Protein AF-A0A7K3GKV3-F1 (afdb_monomer)

Secondary structure (DSSP, 8-state):
--TT-HHHHHHHHHHHHHHHHHHHHHTT-HHHHHHHHHHHHHHHHHHHHHHHSS-B-S-SSTTPPPPSS-EEE-TTT--EEE-SS-TTHHHHHHHHTSSTTHHHHHHHH---S----------------

pLDDT: mean 75.51, std 20.95, range [32.41, 98.56]

Radius of gyration: 19.62 Å; Cα contacts (8 Å, |Δi|>4): 120; chains: 1; bounding box: 55×34×66 Å

Mean predicted aligned error: 12.06 Å

Nearest PDB structures (foldseek):
  6s37-assembly1_B  TM=9.924E-01  e=4.128E+00  Pseudomonas putida KT2440
  9eon-assembly1_A  TM=9.439E-01  e=8.871E+00  Synechocystis sp. PCC 6803
  2rsm-assembly1_A  TM=2.488E-01  e=4.378E+00  Mus musculus

Solvent-accessible surface area (backbone atoms only — not comparable to full-atom values): 7613 Å² total; per-residue (Å²): 131,71,84,88,36,71,38,45,51,24,41,54,48,12,56,49,28,40,52,54,14,51,55,28,44,78,69,68,38,51,75,60,14,52,52,26,43,54,52,13,52,53,24,40,48,54,18,46,40,50,71,47,48,85,34,41,45,61,42,93,45,92,94,48,67,61,45,97,47,42,29,33,65,38,88,88,77,67,49,74,47,73,60,77,73,76,92,52,52,72,63,53,48,58,61,56,42,72,54,90,40,24,62,65,46,50,49,70,74,56,70,68,99,79,76,84,77,78,77,75,77,77,77,78,76,91,74,92,132

Foldseek 3Di:
DDDPDLLNVLQVLLVVLQVVLVVCVVVVVNVSSVVSNQSSVLSNLLSLCCPQAQWAQQAPDVVHDGHPFTWDQDPVPRDIDTCHDPPPSVVVVVVRCPDPSVVVSCCVVVPDPDDPPPPPPPPDDDDDD

Structure (mmCIF, N/CA/C/O backbone):
data_AF-A0A7K3GKV3-F1
#
_entry.id   AF-A0A7K3GKV3-F1
#
loop_
_atom_site.group_PDB
_atom_site.id
_atom_site.type_symbol
_atom_site.label_atom_id
_atom_site.label_alt_id
_atom_site.label_comp_id
_atom_site.label_asym_id
_atom_site.label_entity_id
_atom_site.label_seq_id
_atom_site.pdbx_PDB_ins_code
_atom_site.Cartn_x
_atom_site.Cartn_y
_atom_site.Cartn_z
_atom_site.occupancy
_atom_site.B_iso_or_equiv
_atom_site.auth_seq_id
_atom_site.auth_comp_id
_atom_site.auth_asym_id
_atom_site.auth_atom_id
_atom_site.pdbx_PDB_model_num
ATOM 1 N N . MET A 1 1 ? -15.279 -9.267 -3.594 1.00 55.16 1 MET A N 1
ATOM 2 C CA . MET A 1 1 ? -14.685 -8.057 -2.981 1.00 55.16 1 MET A CA 1
ATOM 3 C C . MET A 1 1 ? -15.515 -6.860 -3.417 1.00 55.16 1 MET A C 1
ATOM 5 O O . MET A 1 1 ? -15.826 -6.786 -4.597 1.00 55.16 1 MET A O 1
ATOM 9 N N . GLN A 1 2 ? -15.910 -5.967 -2.507 1.00 64.50 2 GLN A N 1
ATOM 10 C CA . GLN A 1 2 ? -16.699 -4.791 -2.881 1.00 64.50 2 GLN A CA 1
ATOM 11 C C . GLN A 1 2 ? -15.833 -3.831 -3.709 1.00 64.50 2 GLN A C 1
ATOM 13 O O . GLN A 1 2 ? -14.824 -3.307 -3.223 1.00 64.50 2 GLN A O 1
ATOM 18 N N . VAL A 1 3 ? -16.209 -3.662 -4.975 1.00 62.41 3 VAL A N 1
ATOM 19 C CA . VAL A 1 3 ? -15.673 -2.635 -5.875 1.00 62.41 3 VAL A CA 1
ATOM 20 C C . VAL A 1 3 ? -16.050 -1.279 -5.258 1.00 62.41 3 VAL A C 1
ATOM 22 O O . VAL A 1 3 ? -17.189 -1.123 -4.828 1.00 62.41 3 VAL A O 1
ATOM 25 N N . ASN A 1 4 ? -15.101 -0.341 -5.149 1.00 76.25 4 ASN A N 1
ATOM 26 C CA . ASN A 1 4 ? -15.226 0.976 -4.473 1.00 76.25 4 ASN A CA 1
ATOM 27 C C . ASN A 1 4 ? -15.027 1.017 -2.945 1.00 76.25 4 ASN A C 1
ATOM 29 O O . ASN A 1 4 ? -15.446 1.961 -2.282 1.00 76.25 4 ASN A O 1
ATOM 33 N N . SER A 1 5 ? -14.381 0.010 -2.361 1.00 89.56 5 SER A N 1
ATOM 34 C CA . SER A 1 5 ? -13.882 0.112 -0.983 1.00 89.56 5 SER A CA 1
ATOM 35 C C . SER A 1 5 ? -12.496 0.771 -0.929 1.00 89.56 5 SER A C 1
ATOM 37 O O . SER A 1 5 ? -11.737 0.686 -1.893 1.00 89.56 5 SER A O 1
ATOM 39 N N . GLU A 1 6 ? -12.113 1.365 0.205 1.00 91.69 6 GLU A N 1
ATOM 40 C CA . GLU A 1 6 ? -10.781 1.975 0.393 1.00 91.69 6 GLU A CA 1
ATOM 41 C C . GLU 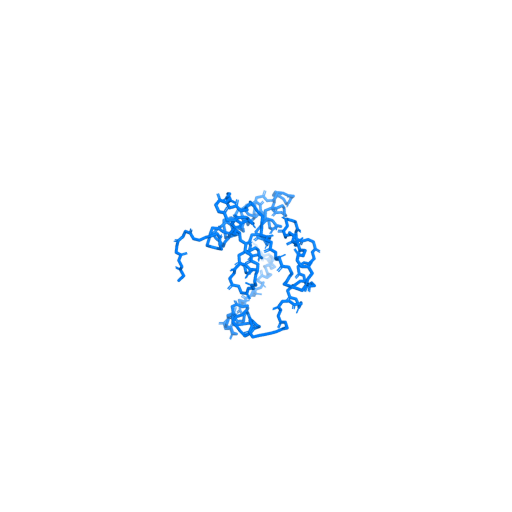A 1 6 ? -9.652 0.987 0.082 1.00 91.69 6 GLU A C 1
ATOM 43 O O . GLU A 1 6 ? -8.735 1.280 -0.687 1.00 91.69 6 GLU A O 1
ATOM 48 N N . GLN A 1 7 ? -9.762 -0.248 0.579 1.00 91.69 7 GLN A N 1
ATOM 49 C CA . GLN A 1 7 ? -8.830 -1.314 0.230 1.00 91.69 7 GLN A CA 1
ATOM 50 C C . GLN A 1 7 ? -8.773 -1.575 -1.285 1.00 91.69 7 GLN A C 1
ATOM 52 O O . GLN A 1 7 ? -7.699 -1.855 -1.814 1.00 91.69 7 GLN A O 1
ATOM 57 N N . HIS A 1 8 ? -9.889 -1.472 -2.012 1.00 93.75 8 HIS A N 1
ATOM 58 C CA . HIS A 1 8 ? -9.898 -1.617 -3.468 1.00 93.75 8 HIS A CA 1
ATOM 59 C C . HIS A 1 8 ? -9.178 -0.452 -4.154 1.00 93.75 8 HIS A C 1
ATOM 61 O O . HIS A 1 8 ? -8.329 -0.694 -5.013 1.00 93.75 8 HIS A O 1
ATOM 67 N N . HIS A 1 9 ? -9.440 0.787 -3.729 1.00 94.38 9 HIS A N 1
ATOM 68 C CA . HIS A 1 9 ? -8.766 1.974 -4.256 1.00 94.38 9 HIS A CA 1
ATOM 69 C C . HIS A 1 9 ? -7.253 1.924 -4.026 1.00 94.38 9 HIS A C 1
ATOM 71 O O . HIS A 1 9 ? -6.495 2.140 -4.970 1.00 94.38 9 HIS A O 1
ATOM 77 N N . PHE A 1 10 ? -6.803 1.536 -2.829 1.00 93.94 10 PHE A N 1
ATOM 78 C CA . PHE A 1 10 ? -5.379 1.352 -2.547 1.00 93.94 10 PHE A CA 1
ATOM 79 C C . PHE A 1 10 ? -4.737 0.243 -3.395 1.00 93.94 10 PHE A C 1
ATOM 81 O O . PHE A 1 10 ? -3.630 0.432 -3.892 1.00 93.94 10 PHE A O 1
ATOM 88 N N . ALA A 1 11 ? -5.422 -0.885 -3.629 1.00 94.75 11 ALA A N 1
ATOM 89 C CA . ALA A 1 11 ? -4.895 -1.943 -4.503 1.00 94.75 11 ALA A CA 1
ATOM 90 C C . ALA A 1 11 ? -4.757 -1.471 -5.956 1.00 94.75 11 ALA A C 1
ATOM 92 O O . ALA A 1 11 ? -3.747 -1.738 -6.606 1.00 94.75 11 ALA A O 1
ATOM 93 N N . HIS A 1 12 ? -5.755 -0.747 -6.464 1.00 96.62 12 HIS A N 1
ATOM 94 C CA . HIS A 1 12 ? -5.711 -0.211 -7.820 1.00 96.62 12 HIS A CA 1
ATOM 95 C C . HIS A 1 12 ? -4.630 0.873 -7.966 1.00 96.62 12 HIS A C 1
ATOM 97 O O . HIS A 1 12 ? -3.884 0.883 -8.946 1.00 96.62 12 HIS A O 1
ATOM 103 N N . ALA A 1 13 ? -4.497 1.755 -6.970 1.00 96.50 13 ALA A N 1
ATOM 104 C CA . ALA A 1 13 ? -3.437 2.758 -6.925 1.00 96.50 13 ALA A CA 1
ATOM 105 C C . ALA A 1 13 ? -2.047 2.107 -6.902 1.00 96.50 13 ALA A C 1
ATOM 107 O O . ALA A 1 13 ? -1.187 2.518 -7.678 1.00 96.50 13 ALA A O 1
ATOM 108 N N . ALA A 1 14 ? -1.848 1.056 -6.099 1.00 96.38 14 ALA A N 1
ATOM 109 C CA . ALA A 1 14 ? -0.597 0.301 -6.062 1.00 96.38 14 ALA A CA 1
ATOM 110 C C . ALA A 1 14 ? -0.217 -0.245 -7.446 1.00 96.38 14 ALA A C 1
ATOM 112 O O . ALA A 1 14 ? 0.907 -0.046 -7.904 1.00 96.38 14 ALA A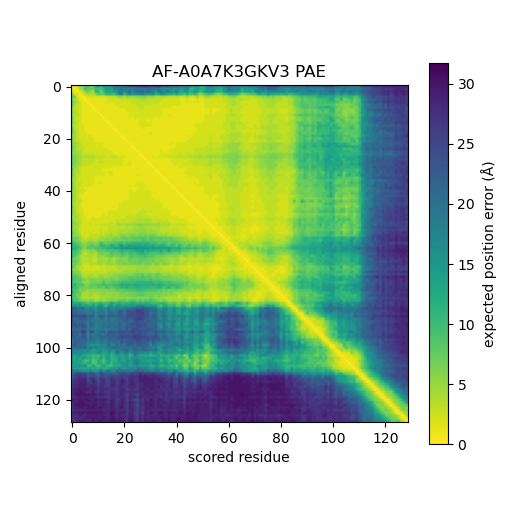 O 1
ATOM 113 N N . ALA A 1 15 ? -1.172 -0.866 -8.148 1.00 97.75 15 ALA A N 1
ATOM 114 C CA . ALA A 1 15 ? -0.947 -1.392 -9.492 1.00 97.75 15 ALA A CA 1
ATOM 115 C C . ALA A 1 15 ? -0.597 -0.290 -10.506 1.00 97.75 15 ALA A C 1
ATOM 117 O O . ALA A 1 15 ? 0.258 -0.502 -11.366 1.00 97.75 15 ALA A O 1
ATOM 118 N N . ARG A 1 16 ? -1.231 0.887 -10.412 1.00 98.31 16 ARG A N 1
ATOM 119 C CA . ARG A 1 16 ? -0.898 2.041 -11.262 1.00 98.31 16 ARG A CA 1
ATOM 120 C C . ARG A 1 16 ? 0.510 2.563 -10.971 1.00 98.31 16 ARG A C 1
ATOM 122 O O . ARG A 1 16 ? 1.299 2.669 -11.899 1.00 98.31 16 ARG A O 1
ATOM 129 N N . HIS A 1 17 ? 0.847 2.807 -9.704 1.00 97.94 17 HIS A N 1
ATOM 130 C CA . HIS A 1 17 ? 2.173 3.303 -9.322 1.00 97.94 17 HIS A CA 1
ATOM 131 C C . HIS A 1 17 ? 3.292 2.337 -9.720 1.00 97.94 17 HIS A C 1
ATOM 133 O O . HIS A 1 17 ? 4.331 2.787 -10.189 1.00 97.94 17 HIS A O 1
ATOM 139 N N . TYR A 1 18 ? 3.064 1.025 -9.620 1.00 98.19 18 TYR A N 1
ATOM 140 C CA . TYR A 1 18 ? 4.011 0.026 -10.113 1.00 98.19 18 TYR A CA 1
ATOM 141 C C . TYR A 1 18 ? 4.230 0.131 -11.631 1.00 98.19 18 TYR A C 1
ATOM 143 O O . TYR A 1 18 ? 5.369 0.135 -12.087 1.00 98.19 18 TYR A O 1
ATOM 151 N N . LYS A 1 19 ? 3.153 0.257 -12.420 1.00 98.56 19 LYS A N 1
ATOM 152 C CA . LYS A 1 19 ? 3.257 0.429 -13.880 1.00 98.56 19 LYS A CA 1
ATOM 153 C C . LYS A 1 19 ? 4.002 1.713 -14.248 1.00 98.56 19 LYS A C 1
ATOM 155 O O . LYS A 1 19 ? 4.870 1.673 -15.115 1.00 98.56 19 LYS A O 1
ATOM 160 N N . ASP A 1 20 ? 3.701 2.815 -13.563 1.00 98.25 20 ASP A N 1
ATOM 161 C CA . ASP A 1 20 ? 4.395 4.092 -13.757 1.00 98.25 20 ASP A CA 1
ATOM 162 C C . ASP A 1 20 ? 5.889 3.966 -13.414 1.00 98.25 20 ASP A C 1
ATOM 164 O O . ASP A 1 20 ? 6.738 4.462 -14.152 1.00 98.25 20 ASP A O 1
ATOM 168 N N . ALA A 1 21 ? 6.224 3.258 -12.328 1.00 97.88 21 ALA A N 1
ATOM 169 C CA . ALA A 1 21 ? 7.606 3.013 -11.924 1.00 97.88 21 ALA A CA 1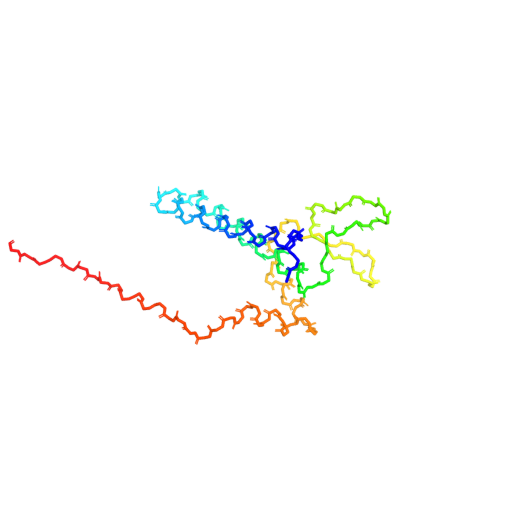
ATOM 170 C C . ALA A 1 21 ? 8.386 2.220 -12.981 1.00 97.88 21 ALA A C 1
ATOM 172 O O . ALA A 1 21 ? 9.503 2.604 -13.319 1.00 97.88 21 ALA A O 1
ATOM 173 N N . VAL A 1 22 ? 7.788 1.159 -13.538 1.00 98.38 22 VAL A N 1
ATOM 174 C CA . VAL A 1 22 ? 8.389 0.365 -14.626 1.00 98.38 22 VAL A CA 1
ATOM 175 C C . VAL A 1 22 ? 8.630 1.237 -15.858 1.00 98.38 22 VAL A C 1
ATOM 177 O O . VAL A 1 22 ? 9.746 1.268 -16.366 1.00 98.38 22 VAL A O 1
ATOM 180 N N . PHE A 1 23 ? 7.636 2.026 -16.277 1.00 98.38 23 PHE A N 1
ATOM 181 C CA . PHE A 1 23 ? 7.782 2.942 -17.413 1.00 98.38 23 PHE A CA 1
ATOM 182 C C . PHE A 1 23 ? 8.921 3.960 -17.209 1.00 98.38 23 PHE A C 1
ATOM 184 O O . PHE A 1 23 ? 9.704 4.228 -18.119 1.00 98.38 23 PHE A O 1
ATOM 191 N N . LEU A 1 24 ? 9.043 4.518 -16.001 1.00 98.00 24 LEU A N 1
ATOM 192 C CA . LEU A 1 24 ? 10.107 5.465 -15.653 1.00 98.00 24 LEU A CA 1
ATOM 193 C C . LEU A 1 24 ? 11.486 4.799 -15.576 1.00 98.00 24 LEU A C 1
ATOM 195 O O . LEU A 1 24 ? 12.483 5.411 -15.965 1.00 98.00 24 LEU A O 1
ATOM 199 N N . MET A 1 25 ? 11.546 3.563 -15.081 1.00 98.12 25 MET A N 1
ATOM 200 C CA . MET A 1 25 ? 12.769 2.766 -15.020 1.00 98.12 25 MET A CA 1
ATOM 201 C C . MET A 1 25 ? 13.290 2.468 -16.429 1.00 98.12 25 MET A C 1
ATOM 203 O O . MET A 1 25 ? 14.467 2.709 -16.694 1.00 98.12 25 MET A O 1
ATOM 207 N N . ASP A 1 26 ? 12.408 2.044 -17.338 1.00 98.31 26 ASP A N 1
ATOM 208 C CA . ASP A 1 26 ? 12.738 1.766 -18.743 1.00 98.31 26 ASP A CA 1
ATOM 209 C C . ASP A 1 26 ? 13.243 3.025 -19.475 1.00 98.31 26 ASP A C 1
ATOM 211 O O . ASP A 1 26 ? 14.109 2.946 -20.344 1.00 98.31 26 ASP A O 1
ATOM 215 N N . ALA A 1 27 ? 12.764 4.208 -19.075 1.00 98.25 27 ALA A N 1
ATOM 216 C CA . ALA A 1 27 ? 13.228 5.507 -19.566 1.00 98.25 27 ALA A CA 1
ATOM 217 C C . ALA A 1 27 ? 14.479 6.054 -18.836 1.00 98.25 27 ALA A C 1
ATOM 219 O O . ALA A 1 27 ? 14.803 7.237 -18.977 1.00 98.25 27 ALA A O 1
ATOM 220 N N . ALA A 1 28 ? 15.159 5.240 -18.020 1.00 97.81 28 ALA A N 1
ATOM 221 C CA . ALA A 1 28 ? 16.324 5.613 -17.206 1.00 97.81 28 ALA A CA 1
ATOM 222 C C . ALA A 1 28 ? 16.090 6.791 -16.229 1.00 97.81 28 ALA A C 1
ATOM 224 O O .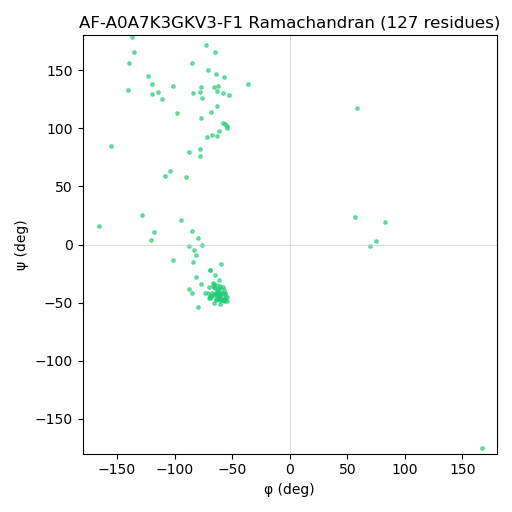 ALA A 1 28 ? 17.028 7.453 -15.778 1.00 97.81 28 ALA A O 1
ATOM 225 N N . ARG A 1 29 ? 14.836 7.050 -15.835 1.00 97.88 29 ARG A N 1
ATOM 226 C CA . ARG A 1 29 ? 14.453 8.080 -14.851 1.00 97.88 29 ARG A CA 1
ATOM 227 C C . ARG A 1 29 ? 14.447 7.502 -13.436 1.00 97.88 29 ARG A C 1
ATOM 229 O O . ARG A 1 29 ? 13.430 7.534 -12.745 1.00 97.88 29 ARG A O 1
ATOM 236 N N . LEU A 1 30 ? 15.596 6.981 -13.007 1.00 95.25 30 LEU A N 1
ATOM 237 C CA . LEU A 1 30 ? 15.712 6.133 -11.814 1.00 95.25 30 LEU A CA 1
ATOM 238 C C . LEU A 1 30 ? 15.186 6.763 -10.507 1.00 95.25 30 LEU A C 1
ATOM 240 O O . LEU A 1 30 ? 14.448 6.071 -9.812 1.00 95.25 30 LEU A O 1
ATOM 244 N N . PRO A 1 31 ? 15.442 8.048 -10.176 1.00 96.75 31 PRO A N 1
ATOM 245 C CA . PRO A 1 31 ? 14.890 8.642 -8.951 1.00 96.75 31 PRO A CA 1
ATOM 246 C C . PRO A 1 31 ? 13.357 8.700 -8.945 1.00 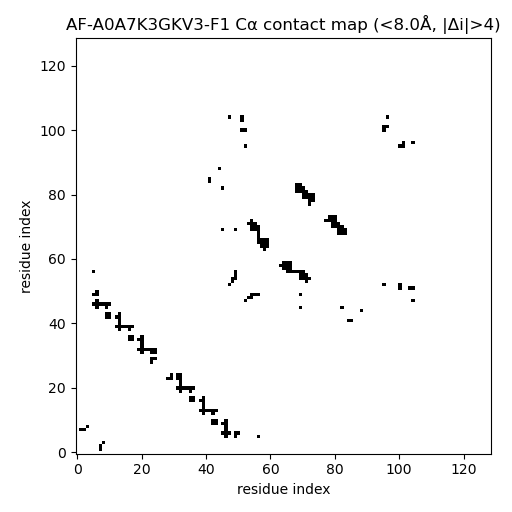96.75 31 PRO A C 1
ATOM 248 O O . PRO A 1 31 ? 12.717 8.516 -7.913 1.00 96.75 31 PRO A O 1
ATOM 251 N N . ASN A 1 32 ? 12.751 8.928 -10.112 1.00 97.19 32 ASN A N 1
ATOM 252 C CA . ASN A 1 32 ? 11.299 8.955 -10.242 1.00 97.19 32 ASN A CA 1
ATOM 253 C C . ASN A 1 32 ? 10.736 7.532 -10.149 1.00 97.19 32 ASN A C 1
ATOM 255 O O . ASN A 1 32 ? 9.720 7.318 -9.494 1.00 97.19 32 ASN A O 1
ATOM 259 N N . ALA A 1 33 ? 11.400 6.563 -10.785 1.00 96.81 33 ALA A N 1
ATOM 260 C CA . ALA A 1 33 ? 11.020 5.159 -10.692 1.00 96.81 33 ALA A CA 1
ATOM 261 C C . ALA A 1 33 ? 11.048 4.668 -9.236 1.00 96.81 33 ALA A C 1
ATOM 263 O O . ALA A 1 33 ? 10.064 4.097 -8.774 1.00 96.81 33 ALA A O 1
ATOM 264 N N . ASP A 1 34 ? 12.122 4.966 -8.498 1.00 94.00 34 ASP A N 1
ATOM 265 C CA . ASP A 1 34 ? 12.272 4.628 -7.077 1.00 94.00 34 ASP A CA 1
ATOM 266 C C . ASP A 1 34 ? 11.130 5.203 -6.225 1.00 94.00 34 ASP A C 1
ATOM 268 O O . ASP A 1 34 ? 10.455 4.470 -5.497 1.00 94.00 34 ASP A O 1
ATOM 272 N N . HIS A 1 35 ? 10.815 6.490 -6.409 1.00 93.19 35 HIS A N 1
ATOM 273 C CA . HIS A 1 35 ? 9.682 7.117 -5.732 1.00 93.19 35 HIS A CA 1
ATOM 274 C C . HIS A 1 35 ? 8.358 6.387 -6.014 1.00 93.19 35 HIS A C 1
ATOM 276 O O . HIS A 1 35 ? 7.611 6.066 -5.086 1.00 93.19 35 HIS A O 1
ATOM 282 N N . HIS A 1 36 ? 8.068 6.082 -7.282 1.00 96.06 36 HIS A N 1
ATOM 283 C CA . HIS A 1 36 ? 6.837 5.385 -7.655 1.00 96.06 36 HIS A CA 1
ATOM 284 C C . HIS A 1 36 ? 6.795 3.939 -7.130 1.00 96.06 36 HIS A C 1
ATOM 286 O O . HIS A 1 36 ? 5.726 3.490 -6.707 1.00 96.06 36 HIS A O 1
ATOM 292 N N . PHE A 1 37 ? 7.926 3.226 -7.078 1.00 95.19 37 PHE A N 1
ATOM 293 C CA . PHE A 1 37 ? 7.997 1.911 -6.432 1.00 95.19 37 PHE A CA 1
ATOM 294 C C . PHE A 1 37 ? 7.685 1.999 -4.935 1.00 95.19 37 PHE A C 1
ATOM 296 O O . PHE A 1 37 ? 6.875 1.211 -4.436 1.00 95.19 37 PHE A O 1
ATOM 303 N N . GLY A 1 38 ? 8.248 2.984 -4.230 1.00 87.81 38 GLY A N 1
ATOM 304 C CA . GLY A 1 38 ? 7.949 3.226 -2.817 1.00 87.81 38 GLY A CA 1
ATOM 305 C C . GLY A 1 38 ? 6.457 3.471 -2.567 1.00 87.81 38 GLY A C 1
ATOM 306 O O . GLY A 1 38 ? 5.848 2.825 -1.708 1.00 87.81 38 GLY A O 1
ATOM 307 N N . VAL A 1 39 ? 5.829 4.333 -3.374 1.00 93.06 39 VAL A N 1
ATOM 308 C CA . VAL A 1 39 ? 4.386 4.623 -3.275 1.00 93.06 39 VAL A CA 1
ATOM 309 C C . VAL A 1 39 ? 3.531 3.395 -3.619 1.00 93.06 39 VAL A C 1
ATOM 311 O O . VAL A 1 39 ? 2.496 3.166 -2.983 1.00 93.06 39 VAL A O 1
ATOM 314 N N . ALA A 1 40 ? 3.954 2.573 -4.585 1.00 94.62 40 ALA A N 1
ATOM 315 C CA . ALA A 1 40 ? 3.263 1.333 -4.932 1.00 94.62 40 ALA A CA 1
ATOM 316 C C . ALA A 1 40 ? 3.215 0.360 -3.743 1.00 94.62 40 ALA A C 1
ATOM 318 O O . ALA A 1 40 ? 2.143 -0.160 -3.417 1.00 94.62 40 ALA A O 1
ATOM 319 N N . VAL A 1 41 ? 4.350 0.166 -3.063 1.00 91.12 41 VAL A N 1
ATOM 320 C CA . VAL A 1 41 ? 4.449 -0.673 -1.859 1.00 91.12 41 VAL A CA 1
ATOM 321 C C . VAL A 1 41 ? 3.579 -0.117 -0.734 1.00 91.12 41 VAL A C 1
ATOM 323 O O . VAL A 1 41 ? 2.785 -0.862 -0.157 1.00 91.12 41 VAL A O 1
ATOM 326 N N . GLU A 1 42 ? 3.646 1.187 -0.458 1.00 90.12 42 GLU A N 1
ATOM 327 C CA . GLU A 1 42 ? 2.819 1.824 0.574 1.00 90.12 42 GLU A CA 1
ATOM 328 C C . GLU A 1 42 ? 1.319 1.580 0.333 1.00 90.12 42 GLU A C 1
ATOM 330 O O . GLU A 1 42 ? 0.586 1.174 1.240 1.00 90.12 42 GLU A O 1
ATOM 335 N N . CYS A 1 43 ? 0.859 1.776 -0.905 1.00 93.50 43 CYS A N 1
ATOM 336 C CA . CYS A 1 43 ? -0.531 1.555 -1.285 1.00 93.50 43 CYS A CA 1
ATOM 337 C C . CYS A 1 43 ? -0.928 0.074 -1.162 1.00 93.50 43 CYS A C 1
ATOM 339 O O . CYS A 1 43 ? -1.986 -0.233 -0.606 1.00 93.50 43 CYS A O 1
ATOM 341 N N . ALA A 1 44 ? -0.079 -0.859 -1.603 1.00 90.94 44 ALA A N 1
ATOM 342 C CA . ALA A 1 44 ? -0.335 -2.293 -1.452 1.00 90.94 44 ALA A CA 1
ATOM 343 C C . ALA A 1 44 ? -0.496 -2.679 0.027 1.00 90.94 44 ALA A C 1
ATOM 345 O O . ALA A 1 44 ? -1.418 -3.406 0.396 1.00 90.94 44 ALA A O 1
ATOM 346 N N . LEU A 1 45 ? 0.341 -2.127 0.898 1.00 88.44 45 LEU A N 1
ATOM 347 C CA . LEU A 1 45 ? 0.314 -2.407 2.329 1.00 88.44 45 LEU A CA 1
ATOM 348 C C . LEU A 1 45 ? -0.919 -1.842 3.026 1.00 88.44 45 LEU A C 1
ATOM 350 O O . LEU A 1 45 ? -1.571 -2.565 3.778 1.00 88.44 45 LEU A O 1
ATOM 354 N N . LYS A 1 46 ? -1.309 -0.598 2.728 1.00 89.38 46 LYS A N 1
ATOM 355 C CA . LYS A 1 46 ? -2.579 -0.027 3.217 1.00 89.38 46 LYS A CA 1
ATOM 356 C C . LYS A 1 46 ? -3.765 -0.904 2.816 1.00 89.38 46 LYS A C 1
ATOM 358 O O . LYS A 1 46 ? -4.647 -1.190 3.623 1.00 89.38 46 LYS A O 1
ATOM 363 N N . SER A 1 47 ? -3.739 -1.394 1.581 1.00 91.75 47 SER A N 1
ATOM 364 C CA . SER A 1 47 ? -4.733 -2.310 1.037 1.00 91.75 47 SER A CA 1
ATOM 365 C C . SER A 1 47 ? -4.795 -3.649 1.794 1.00 91.75 47 SER A C 1
ATOM 367 O O . SER A 1 47 ? -5.887 -4.170 2.033 1.00 91.75 47 SER A O 1
ATOM 369 N N . LEU A 1 48 ? -3.648 -4.213 2.187 1.00 88.56 48 LEU A N 1
ATOM 370 C CA . LEU A 1 48 ? -3.572 -5.441 2.988 1.00 88.56 48 LEU A CA 1
ATOM 371 C C . LEU A 1 48 ? -4.054 -5.220 4.426 1.00 88.56 48 LEU A C 1
ATOM 373 O O . LEU A 1 48 ? -4.877 -5.999 4.907 1.00 88.56 48 LEU A O 1
ATOM 377 N N . LEU A 1 49 ? -3.607 -4.142 5.079 1.00 86.81 49 LEU A N 1
ATOM 378 C CA . LEU A 1 49 ? -4.022 -3.790 6.440 1.00 86.81 49 LEU A CA 1
ATOM 379 C C . LEU A 1 49 ? -5.548 -3.705 6.547 1.00 86.81 49 LEU A C 1
ATOM 381 O O . LEU A 1 49 ? -6.137 -4.345 7.415 1.00 86.81 49 LEU A O 1
ATOM 385 N N . LEU A 1 50 ? -6.190 -2.994 5.619 1.00 88.69 50 LEU A N 1
ATOM 386 C CA . LEU A 1 50 ? -7.645 -2.822 5.604 1.00 88.69 50 LEU A CA 1
ATOM 387 C C . LEU A 1 50 ? -8.425 -4.103 5.267 1.00 88.69 50 LEU A C 1
ATOM 389 O O . LEU A 1 50 ? -9.606 -4.195 5.586 1.00 88.69 50 LEU A O 1
ATOM 393 N N . ARG A 1 51 ? -7.809 -5.090 4.600 1.00 88.69 51 ARG A N 1
ATOM 394 C CA . ARG A 1 51 ? -8.480 -6.366 4.284 1.00 88.69 51 ARG A CA 1
ATOM 395 C C . ARG A 1 51 ? -8.361 -7.399 5.388 1.00 88.69 51 ARG A C 1
ATOM 397 O O . ARG A 1 51 ? -9.279 -8.193 5.570 1.00 88.69 51 ARG A O 1
ATOM 404 N N . PHE A 1 52 ? -7.205 -7.450 6.036 1.00 83.69 52 PHE A N 1
ATOM 405 C CA . PHE A 1 52 ? -6.805 -8.618 6.815 1.00 83.69 52 PHE A CA 1
ATOM 406 C C . PHE A 1 52 ? -6.549 -8.303 8.286 1.00 83.69 52 PHE A C 1
ATOM 408 O O . PHE A 1 52 ? -6.134 -9.184 9.028 1.00 83.69 52 PHE A O 1
ATOM 415 N N . THR A 1 53 ? -6.786 -7.072 8.735 1.00 81.75 53 THR A N 1
ATOM 416 C CA . THR A 1 53 ? -6.534 -6.667 10.123 1.00 81.75 53 THR A CA 1
ATOM 417 C C . THR A 1 53 ? -7.689 -5.823 10.661 1.00 81.75 53 THR A C 1
ATOM 419 O O . THR A 1 53 ? -8.646 -5.538 9.947 1.00 81.75 53 THR A O 1
ATOM 422 N N . ALA A 1 54 ? -7.602 -5.410 11.927 1.00 85.75 54 ALA A N 1
ATOM 423 C CA . ALA A 1 54 ? -8.565 -4.496 12.544 1.00 85.75 54 ALA A CA 1
ATOM 424 C C . ALA A 1 54 ? -8.325 -3.012 12.187 1.00 85.75 54 ALA A C 1
ATOM 426 O O . ALA A 1 54 ? -8.968 -2.129 12.756 1.00 85.75 54 ALA A O 1
ATOM 427 N N . VAL A 1 55 ? -7.377 -2.718 11.291 1.00 88.25 55 VAL A N 1
ATOM 428 C CA . VAL A 1 55 ? -7.160 -1.366 10.769 1.00 88.25 55 VAL A CA 1
ATOM 429 C C . VAL A 1 55 ? -8.375 -0.936 9.948 1.00 88.25 55 VAL A C 1
ATOM 431 O O . VAL A 1 55 ? -8.867 -1.695 9.118 1.00 88.25 55 VAL A O 1
ATOM 434 N N . THR A 1 56 ? -8.833 0.298 10.150 1.00 90.50 56 THR A N 1
ATOM 435 C CA . THR A 1 56 ? -9.982 0.868 9.440 1.00 90.50 56 THR A CA 1
ATOM 436 C C . THR A 1 56 ? -9.711 2.295 8.951 1.00 90.50 56 THR A C 1
ATOM 438 O O . THR A 1 56 ? -8.738 2.946 9.334 1.00 90.50 56 THR A O 1
ATOM 441 N N . MET A 1 57 ? -10.588 2.753 8.060 1.00 91.38 57 MET A N 1
ATOM 442 C CA . MET A 1 57 ? -10.714 4.125 7.554 1.00 91.38 57 MET A CA 1
ATOM 443 C C . MET A 1 57 ? -12.086 4.727 7.908 1.00 91.38 57 MET A C 1
ATOM 445 O O . MET A 1 57 ? -12.494 5.750 7.352 1.00 91.38 57 MET A O 1
ATOM 449 N N . ASP A 1 58 ? -12.854 4.062 8.769 1.00 90.81 58 ASP A N 1
ATOM 450 C CA . ASP A 1 58 ? -14.163 4.538 9.207 1.00 90.81 58 ASP A CA 1
ATOM 451 C C . ASP A 1 58 ? -14.047 5.838 10.020 1.00 90.81 58 ASP A C 1
ATOM 453 O O . ASP A 1 58 ? -12.951 6.244 10.414 1.00 90.81 58 ASP A O 1
ATOM 457 N N . PRO A 1 59 ? -15.159 6.553 10.241 1.00 89.38 59 PRO A N 1
ATOM 458 C CA . PRO A 1 59 ? -15.150 7.707 11.123 1.00 89.38 59 PRO A CA 1
ATOM 459 C C . PRO A 1 59 ? -14.693 7.340 12.540 1.00 89.38 59 PRO A C 1
ATOM 461 O O . PRO A 1 59 ? -15.241 6.434 13.166 1.00 89.38 59 PRO A O 1
ATOM 464 N N . GLU A 1 60 ? -13.745 8.099 13.095 1.00 84.31 60 GLU A N 1
ATOM 465 C CA . GLU A 1 60 ? -13.291 7.903 14.483 1.00 84.31 60 GLU A CA 1
ATOM 466 C C . GLU A 1 60 ? -14.389 8.181 15.519 1.00 84.31 60 GLU A C 1
ATOM 468 O O . GLU A 1 60 ? -14.362 7.649 16.632 1.00 84.31 60 GLU A O 1
ATOM 473 N N . LYS A 1 61 ? -15.349 9.038 15.156 1.00 84.69 61 LYS A N 1
ATOM 474 C CA . LYS A 1 61 ? -16.513 9.406 15.963 1.00 84.69 61 LYS A CA 1
ATOM 475 C C . LYS A 1 61 ? -17.794 9.097 15.180 1.00 84.69 61 LYS A C 1
ATOM 477 O O . LYS A 1 61 ? -17.802 9.309 13.965 1.00 84.69 61 LYS A O 1
ATOM 482 N N . PRO A 1 62 ? -18.882 8.668 15.846 1.00 84.31 62 PRO A N 1
ATOM 483 C CA . PRO A 1 62 ? -20.178 8.483 15.195 1.00 84.31 62 PRO A CA 1
ATOM 484 C C . PRO A 1 62 ? -20.612 9.748 14.438 1.00 84.31 62 PRO A C 1
ATOM 486 O O . PRO A 1 62 ? -20.559 10.844 14.990 1.00 84.31 62 PRO A O 1
ATOM 489 N N . GLY A 1 63 ? -20.990 9.604 13.164 1.00 86.69 63 GLY A N 1
ATOM 490 C CA . GLY A 1 63 ? -21.370 10.726 12.290 1.00 86.69 63 GLY A CA 1
ATOM 491 C C . GLY A 1 63 ? -20.207 11.593 11.781 1.00 86.69 63 GLY A C 1
ATOM 492 O O . GLY A 1 63 ? -20.439 12.584 11.093 1.00 86.69 63 GLY A O 1
ATOM 493 N N . GLY A 1 64 ? -18.958 11.245 12.106 1.00 86.75 64 GLY A N 1
ATOM 494 C CA . GLY A 1 64 ? -17.774 11.947 11.616 1.00 86.75 64 GLY A CA 1
ATOM 495 C C . GLY A 1 64 ? -17.471 11.678 10.139 1.00 86.75 64 GLY A C 1
ATOM 496 O O . GLY A 1 64 ? -18.039 10.790 9.503 1.00 86.75 64 GLY A O 1
ATOM 497 N N . LYS A 1 65 ? -16.510 12.429 9.592 1.00 87.69 65 LYS A N 1
ATOM 498 C CA . LYS A 1 65 ? -15.937 12.132 8.273 1.00 87.69 65 LYS A CA 1
ATOM 499 C C . LYS A 1 65 ? -15.082 10.869 8.355 1.00 87.69 65 LYS A C 1
ATOM 501 O O . LYS A 1 65 ? -14.481 10.595 9.394 1.00 87.69 65 LYS A O 1
ATOM 506 N N . ARG A 1 66 ? -14.999 10.134 7.245 1.00 86.31 66 ARG A N 1
ATOM 507 C CA . ARG A 1 66 ? -14.036 9.036 7.107 1.00 86.31 66 ARG A CA 1
ATOM 508 C C . ARG A 1 66 ? -12.619 9.556 7.326 1.00 86.31 66 ARG A C 1
ATOM 510 O O . ARG A 1 66 ? -12.305 10.684 6.933 1.00 86.31 66 ARG A O 1
ATOM 517 N N . SER A 1 67 ? -11.780 8.735 7.946 1.00 87.56 67 SER A N 1
ATOM 518 C CA . SER A 1 67 ? -10.367 9.067 8.102 1.00 87.56 67 SER A CA 1
ATOM 519 C C . SER A 1 67 ? -9.689 9.140 6.733 1.00 87.56 67 SER A C 1
ATOM 521 O O . SER A 1 67 ? -10.019 8.379 5.828 1.00 87.56 67 SER A O 1
ATOM 523 N N . ASN A 1 68 ? -8.705 10.029 6.585 1.00 87.50 68 ASN A N 1
ATOM 524 C CA . ASN A 1 68 ? -7.831 10.051 5.408 1.00 87.50 68 ASN A CA 1
ATOM 525 C C . ASN A 1 68 ? -6.614 9.123 5.548 1.00 87.50 68 ASN A C 1
ATOM 527 O O . ASN A 1 68 ? -5.777 9.055 4.648 1.00 87.50 68 ASN A O 1
ATOM 531 N N . ARG A 1 69 ? -6.484 8.447 6.693 1.00 86.06 69 ARG A N 1
ATOM 532 C CA . ARG A 1 69 ? -5.334 7.622 7.058 1.00 86.06 69 ARG A CA 1
ATOM 533 C C . ARG A 1 69 ? -5.784 6.347 7.767 1.00 86.06 69 ARG A C 1
ATOM 535 O O . ARG A 1 69 ? -6.583 6.446 8.703 1.00 86.06 69 ARG A O 1
ATOM 542 N N . PRO A 1 70 ? -5.254 5.172 7.386 1.00 89.00 70 PRO A N 1
ATOM 543 C CA . PRO A 1 70 ? -5.615 3.934 8.057 1.00 89.00 70 PRO A CA 1
ATOM 544 C C . PRO A 1 70 ? -5.189 3.993 9.520 1.00 89.00 70 PRO A C 1
ATOM 546 O O . PRO A 1 70 ? -4.077 4.436 9.824 1.00 89.00 70 PRO A O 1
ATOM 549 N N . TYR A 1 71 ? -6.054 3.557 10.427 1.00 87.88 71 TYR A N 1
ATOM 550 C CA . TYR A 1 71 ? -5.749 3.547 11.851 1.00 87.88 71 TYR A CA 1
ATOM 551 C C . TYR A 1 71 ? -6.251 2.287 12.544 1.00 87.88 71 TYR A C 1
ATOM 553 O O . TYR A 1 71 ? -7.199 1.641 12.103 1.00 87.88 71 TYR A O 1
ATOM 561 N N . PHE A 1 72 ? -5.623 1.964 13.668 1.00 86.75 72 PHE A N 1
ATOM 562 C CA . PHE A 1 72 ? -6.076 0.948 14.607 1.00 86.75 72 PHE A CA 1
ATOM 563 C C . PHE A 1 72 ? -6.325 1.599 15.965 1.00 86.75 72 PHE A C 1
ATOM 565 O O . PHE A 1 72 ? -5.462 2.308 16.484 1.00 86.75 72 PHE A O 1
ATOM 572 N N . LYS A 1 73 ? -7.499 1.359 16.548 1.00 87.56 73 LYS A N 1
ATOM 573 C CA . LYS A 1 73 ? -7.811 1.778 17.914 1.00 87.56 73 LYS A CA 1
ATOM 574 C C . LYS A 1 73 ? -7.600 0.590 18.840 1.00 87.56 73 LYS A C 1
ATOM 576 O O . LYS A 1 73 ? -8.327 -0.395 18.750 1.00 87.56 73 LYS A O 1
ATOM 581 N N . ASP A 1 74 ? -6.603 0.689 19.710 1.00 83.00 74 ASP A N 1
ATOM 582 C CA . ASP A 1 74 ? -6.307 -0.359 20.679 1.00 83.00 74 ASP A CA 1
ATOM 583 C C . ASP A 1 74 ? -7.503 -0.528 21.635 1.00 83.00 74 ASP A C 1
ATOM 585 O O . ASP A 1 74 ? -7.863 0.428 22.328 1.00 83.00 74 ASP A O 1
ATOM 589 N N . PRO A 1 75 ? -8.135 -1.712 21.695 1.00 80.31 75 PRO A N 1
ATOM 590 C CA . PRO A 1 75 ? -9.311 -1.924 22.531 1.00 80.31 75 PRO A CA 1
ATOM 591 C C . PRO A 1 75 ? -8.991 -1.905 24.031 1.00 80.31 75 PRO A C 1
ATOM 593 O O . PRO A 1 75 ? -9.889 -1.655 24.829 1.00 80.31 75 PRO A O 1
ATOM 596 N N . LYS A 1 76 ? -7.737 -2.159 24.431 1.00 83.31 76 LYS A N 1
ATOM 597 C CA . LYS A 1 76 ? -7.318 -2.177 25.841 1.00 83.31 76 LYS A CA 1
ATOM 598 C C . LYS A 1 76 ? -6.965 -0.786 26.347 1.00 83.31 76 LYS A C 1
ATOM 600 O O . LYS A 1 76 ? -7.304 -0.438 27.470 1.00 83.31 76 LYS A O 1
ATOM 605 N N . THR A 1 77 ? -6.262 -0.004 25.530 1.00 85.00 77 THR A N 1
ATOM 606 C CA . THR A 1 77 ? -5.766 1.324 25.934 1.00 85.00 77 THR A CA 1
ATOM 607 C C . THR A 1 77 ? -6.617 2.475 25.401 1.00 85.00 77 THR A C 1
ATOM 609 O O . THR A 1 77 ? -6.448 3.614 25.825 1.00 85.00 77 THR A O 1
ATOM 612 N N . GLY A 1 78 ? -7.506 2.212 24.440 1.00 83.50 78 GLY A N 1
ATOM 613 C CA . GLY A 1 78 ? -8.285 3.226 23.730 1.00 83.50 78 GLY A CA 1
ATOM 614 C C . GLY A 1 78 ? -7.460 4.101 22.778 1.00 83.50 78 GLY A C 1
ATOM 615 O O . GLY A 1 78 ? -8.032 4.966 22.111 1.00 83.50 78 GLY A O 1
ATOM 616 N N . LYS A 1 79 ? -6.137 3.894 22.696 1.00 84.81 79 LYS A N 1
ATOM 617 C CA . LYS A 1 79 ? -5.215 4.732 21.923 1.00 84.81 79 LYS A CA 1
ATOM 618 C C . LYS A 1 79 ? -5.297 4.412 20.431 1.00 84.81 79 LYS A C 1
ATOM 620 O O . LYS A 1 79 ? -5.181 3.257 20.023 1.00 84.81 79 LYS A O 1
ATOM 625 N N . THR A 1 80 ? -5.419 5.454 19.613 1.00 86.62 80 THR A N 1
ATOM 626 C CA . THR A 1 80 ? -5.376 5.347 18.150 1.00 86.62 80 THR A CA 1
ATOM 627 C C . THR A 1 80 ? -3.932 5.343 17.648 1.00 86.62 80 THR A C 1
ATOM 629 O O . THR A 1 80 ? -3.134 6.213 18.007 1.00 86.62 80 THR A O 1
ATOM 632 N 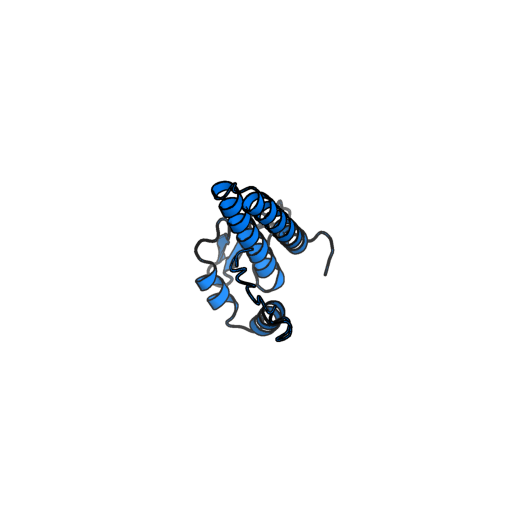N . ARG A 1 81 ? -3.593 4.373 16.797 1.00 84.62 81 ARG A N 1
ATOM 633 C CA . ARG A 1 81 ? -2.335 4.301 16.044 1.00 84.62 81 ARG A CA 1
ATOM 634 C C . ARG A 1 81 ? -2.630 4.513 14.566 1.00 84.62 81 ARG A C 1
ATOM 636 O O . ARG A 1 81 ? -3.445 3.790 14.003 1.00 84.62 81 ARG A O 1
ATOM 643 N N . TYR A 1 82 ? -1.967 5.486 13.952 1.00 84.31 82 TYR A N 1
ATOM 644 C CA . TYR A 1 82 ? -2.145 5.820 12.539 1.00 84.31 82 TYR A CA 1
ATOM 645 C C . TYR A 1 82 ? -1.017 5.241 11.690 1.00 84.31 82 TYR A C 1
ATOM 647 O O . TYR A 1 82 ? 0.156 5.413 12.012 1.00 84.31 82 TYR A O 1
ATOM 655 N N . TYR A 1 83 ? -1.372 4.666 10.547 1.00 78.44 83 TYR A N 1
ATOM 656 C CA . TYR A 1 83 ? -0.458 4.084 9.566 1.00 78.44 83 TYR A CA 1
ATOM 657 C C . TYR A 1 83 ? -0.310 5.028 8.362 1.00 78.44 83 TYR A C 1
ATOM 659 O O . TYR A 1 83 ? -0.736 4.732 7.245 1.00 78.44 83 TYR A O 1
ATOM 667 N N . SER A 1 84 ? 0.231 6.228 8.622 1.00 69.25 84 SER A N 1
ATOM 668 C CA . SER A 1 84 ? 0.298 7.331 7.640 1.00 69.25 84 SER A CA 1
ATOM 669 C C . SER A 1 84 ? 1.447 7.160 6.646 1.00 69.25 84 SER A C 1
ATOM 671 O O . SER A 1 84 ? 1.222 7.161 5.439 1.00 69.25 84 SER A O 1
ATOM 673 N N . HIS A 1 85 ? 2.650 6.980 7.187 1.00 64.62 85 HIS A N 1
ATOM 674 C CA . HIS A 1 85 ? 3.876 6.627 6.487 1.00 64.62 85 HIS A CA 1
ATOM 675 C C . HIS A 1 85 ? 4.309 5.302 7.086 1.00 64.62 85 HIS A C 1
ATOM 677 O O . HIS A 1 85 ? 4.188 5.107 8.296 1.00 64.62 85 HIS A O 1
ATOM 683 N N . LEU A 1 86 ? 4.756 4.379 6.252 1.00 60.16 86 LEU A N 1
ATOM 684 C CA . LEU A 1 86 ? 4.948 2.987 6.629 1.00 60.16 86 LEU A CA 1
ATOM 685 C C . LEU A 1 86 ? 6.448 2.614 6.734 1.00 60.16 86 LEU A C 1
ATOM 687 O O . LEU A 1 86 ? 6.876 1.687 6.055 1.00 60.16 86 LEU A O 1
ATOM 691 N N . PRO A 1 87 ? 7.278 3.267 7.585 1.00 49.97 87 PRO A N 1
ATOM 692 C CA . PRO A 1 87 ? 8.655 2.824 7.798 1.00 49.97 87 PRO A CA 1
ATOM 693 C C . PRO A 1 87 ? 8.780 1.571 8.694 1.00 49.97 87 PRO A C 1
ATOM 695 O O . PRO A 1 87 ? 9.888 1.095 8.893 1.00 49.97 87 PRO A O 1
ATOM 698 N N . TRP A 1 88 ? 7.679 0.995 9.208 1.00 53.75 88 TRP A N 1
ATOM 699 C CA . TRP A 1 88 ? 7.707 -0.128 10.178 1.00 53.75 88 TRP A CA 1
ATOM 700 C C . TRP A 1 88 ? 6.853 -1.345 9.799 1.00 53.75 88 TRP A C 1
ATOM 702 O O . TRP A 1 88 ? 6.442 -2.147 10.636 1.00 53.75 88 TRP A O 1
ATOM 712 N N . VAL A 1 89 ? 6.618 -1.517 8.505 1.00 51.78 89 VAL A N 1
ATOM 713 C CA . VAL A 1 89 ? 5.714 -2.529 7.944 1.00 51.78 89 VAL A CA 1
ATOM 714 C C . VAL A 1 89 ? 6.059 -3.954 8.344 1.00 51.78 89 VAL A C 1
ATOM 716 O O . VAL A 1 89 ? 5.155 -4.739 8.606 1.00 51.78 89 VAL A O 1
ATOM 719 N N . ALA A 1 90 ? 7.344 -4.302 8.406 1.00 53.84 90 ALA A N 1
ATOM 720 C CA . ALA A 1 90 ? 7.750 -5.655 8.771 1.00 53.84 90 ALA A CA 1
ATOM 721 C C . ALA A 1 90 ? 7.333 -5.996 10.213 1.00 53.84 90 ALA A C 1
ATOM 723 O O . ALA A 1 90 ? 6.804 -7.076 10.465 1.00 53.84 90 ALA A O 1
ATOM 724 N N . THR A 1 91 ? 7.501 -5.047 11.138 1.00 51.75 91 THR A N 1
ATOM 725 C CA . THR A 1 91 ? 7.169 -5.223 12.555 1.00 51.75 91 THR A CA 1
ATOM 726 C C . THR A 1 91 ? 5.657 -5.274 12.772 1.00 51.75 91 THR A C 1
ATOM 728 O O . THR A 1 91 ? 5.178 -6.131 13.511 1.00 51.75 91 THR A O 1
ATOM 731 N N . ASP A 1 92 ? 4.890 -4.418 12.090 1.00 53.59 92 ASP A N 1
ATOM 732 C CA . ASP A 1 92 ? 3.429 -4.373 12.235 1.00 53.59 92 ASP A CA 1
ATOM 733 C C . ASP A 1 92 ? 2.712 -5.516 11.501 1.00 53.59 92 ASP A C 1
ATOM 735 O O . ASP A 1 92 ? 1.722 -6.034 12.017 1.00 53.59 92 ASP A O 1
ATOM 739 N N . ILE A 1 93 ? 3.217 -5.973 10.346 1.00 56.16 93 ILE A N 1
ATOM 740 C CA . ILE A 1 93 ? 2.702 -7.190 9.698 1.00 56.16 93 ILE A CA 1
ATOM 741 C C . ILE A 1 93 ? 2.957 -8.393 10.598 1.00 56.16 93 ILE A C 1
ATOM 743 O O . ILE A 1 93 ? 2.007 -9.123 10.856 1.00 56.16 93 ILE A O 1
ATOM 747 N N . ALA A 1 94 ? 4.176 -8.561 11.128 1.00 55.34 94 ALA A N 1
ATOM 748 C CA . ALA A 1 94 ? 4.500 -9.659 12.039 1.00 55.34 94 ALA A CA 1
ATOM 749 C C . ALA A 1 94 ? 3.570 -9.669 13.270 1.00 55.34 94 ALA A C 1
ATOM 751 O O . ALA A 1 94 ? 2.989 -10.704 13.603 1.00 55.34 94 ALA A O 1
ATOM 752 N N . LEU A 1 95 ? 3.339 -8.501 13.885 1.00 51.41 95 LEU A N 1
ATOM 753 C CA . LEU A 1 95 ? 2.428 -8.350 15.025 1.00 51.41 95 LEU A CA 1
ATOM 754 C C . LEU A 1 95 ? 0.955 -8.630 14.678 1.00 51.41 95 LEU A C 1
ATOM 756 O O . LEU A 1 95 ? 0.249 -9.220 15.495 1.00 51.41 95 LEU A O 1
ATOM 760 N N . LEU A 1 96 ? 0.482 -8.249 13.486 1.00 53.47 96 LEU A N 1
ATOM 761 C CA . LEU A 1 96 ? -0.909 -8.461 13.049 1.00 53.47 96 LEU A CA 1
ATOM 762 C C . LEU A 1 96 ? -1.152 -9.860 12.446 1.00 53.47 96 LEU A C 1
ATOM 764 O O . LEU A 1 96 ? -2.304 -10.293 12.344 1.00 53.47 96 LEU A O 1
ATOM 768 N N . THR A 1 97 ? -0.086 -10.592 12.101 1.00 54.06 97 THR A N 1
ATOM 769 C CA . THR A 1 97 ?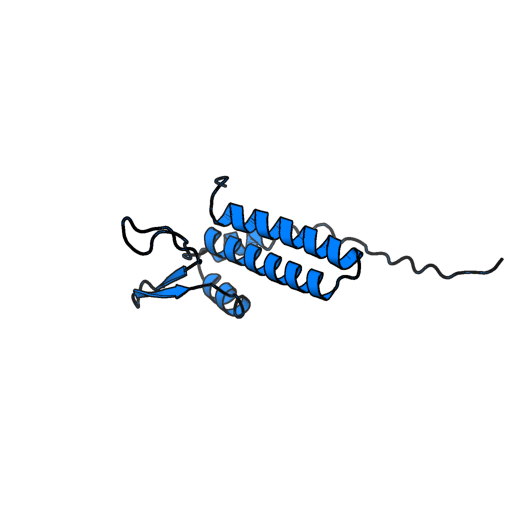 -0.124 -12.015 11.718 1.00 54.06 97 THR A CA 1
ATOM 770 C C . THR A 1 97 ? -0.118 -12.984 12.893 1.00 54.06 97 THR A C 1
ATOM 772 O O . THR A 1 97 ? -0.277 -14.182 12.686 1.00 54.06 97 THR A O 1
ATOM 775 N N . HIS A 1 98 ? 0.014 -12.528 14.136 1.00 50.00 98 HIS A N 1
ATOM 776 C CA . HIS A 1 98 ? -0.169 -13.407 15.290 1.00 50.00 98 HIS A CA 1
ATOM 777 C C . HIS A 1 98 ? -1.655 -13.449 15.688 1.00 50.00 98 HIS A C 1
ATOM 779 O O . HIS A 1 98 ? -2.102 -12.763 16.604 1.00 50.00 98 HIS A O 1
ATOM 785 N N . GLY A 1 99 ? -2.450 -14.244 14.956 1.00 57.28 99 GLY A N 1
ATOM 786 C CA . GLY A 1 99 ? -3.884 -14.443 15.212 1.00 57.28 99 GLY A CA 1
ATOM 787 C C . GLY A 1 99 ? -4.637 -15.139 14.067 1.00 57.28 99 GLY A C 1
ATOM 788 O O . GLY A 1 99 ? -4.045 -15.540 13.071 1.00 57.28 99 GLY A O 1
ATOM 789 N N . ARG A 1 100 ? -5.970 -15.273 14.172 1.00 54.84 100 ARG A N 1
ATOM 790 C CA . ARG A 1 100 ? -6.831 -15.958 13.167 1.00 54.84 100 ARG A CA 1
ATOM 791 C C . ARG A 1 100 ? -6.787 -15.337 11.760 1.00 54.84 100 ARG A C 1
ATOM 793 O O . ARG A 1 100 ? -7.202 -15.967 10.794 1.00 54.84 100 ARG A O 1
ATOM 800 N N . THR A 1 101 ? -6.295 -14.109 11.643 1.00 56.94 101 THR A N 1
ATOM 801 C CA . THR A 1 101 ? -6.122 -13.356 10.394 1.00 56.94 101 THR A CA 1
ATOM 802 C C . THR A 1 101 ? -4.848 -13.720 9.626 1.00 56.94 101 THR A C 1
ATOM 804 O O . THR A 1 101 ? -4.706 -13.326 8.469 1.00 56.94 101 THR A O 1
ATOM 807 N N . ALA A 1 102 ? -3.950 -14.507 10.228 1.00 57.94 102 ALA A N 1
ATOM 808 C CA . ALA A 1 102 ? -2.717 -14.976 9.601 1.00 57.94 102 ALA A CA 1
ATOM 809 C C . ALA A 1 102 ? -2.991 -15.815 8.352 1.00 57.94 102 ALA A C 1
ATOM 811 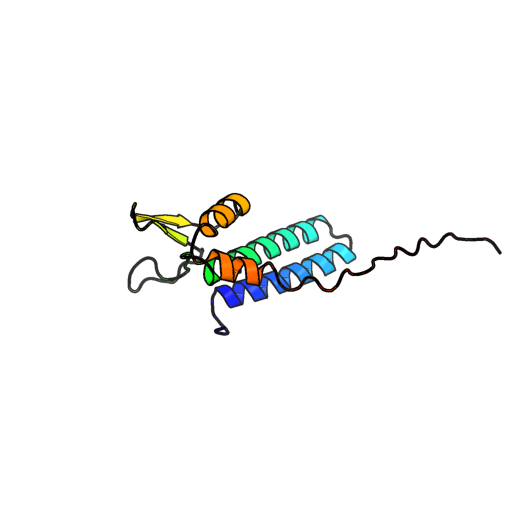O O . ALA A 1 102 ? -2.472 -15.508 7.291 1.00 57.94 102 ALA A O 1
ATOM 812 N N . SER A 1 103 ? -3.855 -16.831 8.445 1.00 60.88 103 SER A N 1
ATOM 813 C CA . SER A 1 103 ? -4.134 -17.758 7.340 1.00 60.88 103 SER A CA 1
ATOM 814 C C . SER A 1 103 ? -4.631 -17.081 6.055 1.00 60.88 103 SER A C 1
ATOM 816 O O . SER A 1 103 ? -4.064 -17.368 4.997 1.00 60.88 103 SER A O 1
ATOM 818 N N . PRO A 1 104 ? -5.632 -16.176 6.079 1.00 62.00 104 PRO A N 1
ATOM 819 C CA . PRO A 1 104 ? -6.043 -15.476 4.864 1.00 62.00 104 PRO A CA 1
ATOM 820 C C . PRO A 1 104 ? -4.963 -14.524 4.330 1.00 62.00 104 PRO A C 1
ATOM 822 O O . PRO A 1 104 ? -4.828 -14.410 3.114 1.00 62.00 104 PRO A O 1
ATOM 825 N N . LEU A 1 105 ? -4.150 -13.898 5.194 1.00 61.75 105 LEU A N 1
ATOM 826 C CA . LEU A 1 105 ? -3.024 -13.075 4.741 1.00 61.75 105 LEU A CA 1
ATOM 827 C C . LEU A 1 105 ? -1.910 -13.927 4.117 1.00 61.75 105 LEU A C 1
ATOM 829 O O . LEU A 1 105 ? -1.439 -13.605 3.034 1.00 61.75 105 LEU A O 1
ATOM 833 N N . THR A 1 106 ? -1.519 -15.032 4.751 1.00 60.91 106 THR A N 1
ATOM 834 C CA . THR A 1 106 ? -0.541 -15.989 4.218 1.00 60.91 106 THR A CA 1
ATOM 835 C C . THR A 1 106 ? -1.023 -16.594 2.906 1.00 60.91 106 THR A C 1
ATOM 837 O O . THR A 1 106 ? -0.215 -16.779 2.012 1.00 60.91 106 THR A O 1
ATOM 840 N N . THR A 1 107 ? -2.325 -16.839 2.740 1.00 65.38 107 THR A N 1
ATOM 841 C CA . THR A 1 107 ? -2.897 -17.281 1.455 1.00 65.38 107 THR A CA 1
ATOM 842 C C . THR A 1 107 ? -2.805 -16.179 0.398 1.00 65.38 107 THR A C 1
ATOM 844 O O . THR A 1 107 ? -2.410 -16.443 -0.732 1.00 65.38 107 THR A O 1
ATOM 847 N N . ALA A 1 108 ? -3.116 -14.930 0.759 1.00 62.69 108 ALA A N 1
ATOM 848 C CA . ALA A 1 108 ? -3.008 -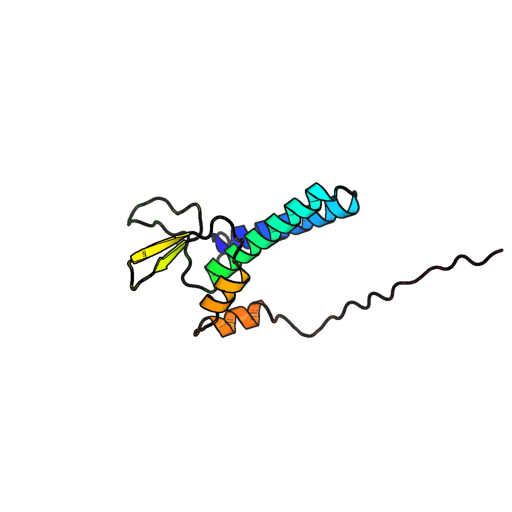13.791 -0.153 1.00 62.69 108 ALA A CA 1
ATOM 849 C C . ALA A 1 108 ? -1.555 -13.486 -0.562 1.00 62.69 108 ALA A C 1
ATOM 851 O O . ALA A 1 108 ? -1.312 -13.065 -1.690 1.00 62.69 108 ALA A O 1
ATOM 852 N N . LEU A 1 109 ? -0.596 -13.703 0.341 1.00 64.06 109 LEU A N 1
ATOM 853 C CA . LEU A 1 109 ? 0.842 -13.576 0.079 1.00 64.06 109 LEU A CA 1
ATOM 854 C C . LEU A 1 109 ? 1.428 -14.819 -0.608 1.00 64.06 109 LEU A C 1
ATOM 856 O O . LEU A 1 109 ? 2.414 -14.716 -1.328 1.00 64.06 109 LEU A O 1
ATOM 860 N N . GLY A 1 110 ? 0.832 -15.985 -0.375 1.00 54.78 110 GLY A N 1
ATOM 861 C CA . GLY A 1 110 ? 1.291 -17.298 -0.821 1.00 54.78 110 GLY A CA 1
ATOM 862 C C . GLY A 1 110 ? 0.664 -17.771 -2.126 1.00 54.78 110 GLY A C 1
ATOM 863 O O . GLY A 1 110 ? 0.648 -18.974 -2.366 1.00 54.78 110 GLY A O 1
ATOM 864 N N . GLY A 1 111 ? 0.136 -16.862 -2.950 1.00 40.78 111 GLY A N 1
ATOM 865 C CA . GLY A 1 111 ? -0.402 -17.192 -4.268 1.00 40.78 111 GLY A CA 1
ATOM 866 C C . GLY A 1 111 ? 0.615 -17.939 -5.145 1.00 40.78 111 GLY A C 1
ATOM 867 O O . GLY A 1 111 ? 1.481 -17.314 -5.746 1.00 40.78 111 GLY A O 1
ATOM 868 N N . GLU A 1 112 ? 0.441 -19.263 -5.205 1.00 38.91 112 GLU A N 1
ATOM 869 C CA . GLU A 1 112 ? 0.969 -20.288 -6.123 1.00 38.91 112 GLU A CA 1
ATOM 870 C C . GLU A 1 112 ? 2.510 -20.470 -6.261 1.00 38.91 112 GLU A C 1
ATOM 872 O O . GLU A 1 112 ? 3.209 -19.625 -6.829 1.00 38.91 112 GLU A O 1
ATOM 877 N N . PRO A 1 113 ? 3.071 -21.650 -5.903 1.00 44.69 113 PRO A N 1
ATOM 878 C CA . PRO A 1 113 ? 4.426 -22.051 -6.280 1.00 44.69 113 PRO A CA 1
ATOM 879 C C . PRO A 1 113 ? 4.427 -22.532 -7.739 1.00 44.69 113 PRO A C 1
ATOM 881 O O . PRO A 1 113 ? 4.331 -23.729 -7.994 1.00 44.69 113 PRO A O 1
ATOM 884 N N . GLY A 1 114 ? 4.484 -21.627 -8.724 1.00 43.66 114 GLY A N 1
ATOM 885 C CA . GLY A 1 114 ? 4.124 -22.099 -10.068 1.00 43.66 114 GLY A CA 1
ATOM 886 C C . GLY A 1 114 ? 4.444 -21.286 -11.309 1.00 43.66 114 GLY A C 1
ATOM 887 O O . GLY A 1 114 ? 3.905 -21.621 -12.354 1.00 43.66 114 GLY A O 1
ATOM 888 N N . ARG A 1 115 ? 5.321 -20.277 -11.294 1.00 36.84 115 ARG A N 1
ATOM 889 C CA . ARG A 1 115 ? 5.998 -19.873 -12.543 1.00 36.84 115 ARG A CA 1
ATOM 890 C C . ARG A 1 115 ? 7.317 -19.186 -12.251 1.00 36.84 115 ARG A C 1
ATOM 892 O O . ARG A 1 115 ? 7.428 -17.966 -12.193 1.00 36.84 115 ARG A O 1
ATOM 899 N N . ARG A 1 116 ? 8.345 -20.013 -12.082 1.00 37.88 116 ARG A N 1
ATOM 900 C CA . ARG A 1 116 ? 9.739 -19.593 -12.168 1.00 37.88 116 ARG A CA 1
ATOM 901 C C . ARG A 1 116 ? 9.933 -19.078 -13.598 1.00 37.88 116 ARG A C 1
ATOM 903 O O . ARG A 1 116 ? 10.044 -19.866 -14.533 1.00 37.88 116 ARG A O 1
ATOM 910 N N . GLY A 1 117 ? 9.857 -17.763 -13.787 1.00 32.41 117 GLY A N 1
ATOM 911 C CA . GLY A 1 117 ? 10.300 -17.132 -15.020 1.00 32.41 117 GLY A CA 1
ATOM 912 C C . GLY A 1 117 ? 11.763 -17.501 -15.204 1.00 32.41 117 GLY A C 1
ATOM 913 O O . GLY A 1 117 ? 12.623 -17.016 -14.476 1.00 32.41 117 GLY A O 1
ATOM 914 N N . SER A 1 118 ? 12.029 -18.431 -16.117 1.00 36.47 118 SER A N 1
ATOM 915 C CA . SER A 1 118 ? 13.371 -18.704 -16.603 1.00 36.47 118 SER A CA 1
ATOM 916 C C . SER A 1 118 ? 13.858 -17.439 -17.300 1.00 36.47 118 SER A C 1
ATOM 918 O O . SER A 1 118 ? 13.575 -17.210 -18.475 1.00 36.47 118 SER A O 1
ATOM 920 N N . VAL A 1 119 ? 14.564 -16.585 -16.564 1.00 39.41 119 VAL A N 1
ATOM 921 C CA . VAL A 1 119 ? 15.457 -15.600 -17.164 1.00 39.41 119 VAL A CA 1
ATOM 922 C C . VAL A 1 119 ? 16.717 -16.369 -17.545 1.00 39.41 119 VAL A C 1
ATOM 924 O O . VAL A 1 119 ? 17.735 -16.321 -16.862 1.00 39.41 119 VAL A O 1
ATOM 927 N N . THR A 1 120 ? 16.653 -17.131 -18.638 1.00 39.09 120 THR A N 1
ATOM 928 C CA . THR A 1 120 ? 17.872 -17.440 -19.386 1.00 39.09 120 THR A CA 1
ATOM 929 C C . THR A 1 120 ? 18.341 -16.127 -19.986 1.00 39.09 120 THR A C 1
ATOM 931 O O . THR A 1 120 ? 17.865 -15.705 -21.043 1.00 39.09 120 THR A O 1
ATOM 934 N N . ALA A 1 121 ? 19.248 -15.461 -19.278 1.00 39.31 121 ALA A N 1
ATOM 935 C CA . ALA A 1 121 ? 20.099 -14.437 -19.842 1.00 39.31 121 ALA A CA 1
ATOM 936 C C . ALA A 1 121 ? 20.816 -15.045 -21.058 1.00 39.31 121 ALA A C 1
ATOM 938 O O . ALA A 1 121 ? 21.760 -15.820 -20.918 1.00 39.31 121 ALA A O 1
ATOM 939 N N . ARG A 1 122 ? 20.348 -14.732 -22.273 1.00 37.22 122 ARG A N 1
ATOM 940 C CA . ARG A 1 122 ? 21.173 -14.898 -23.473 1.00 37.22 122 ARG A CA 1
ATOM 941 C C . ARG A 1 122 ? 22.234 -13.808 -23.427 1.00 37.22 122 ARG A C 1
ATOM 943 O O . ARG A 1 122 ? 22.012 -12.701 -23.910 1.00 37.22 122 ARG A O 1
ATOM 950 N N . LEU A 1 123 ? 23.383 -14.142 -22.852 1.00 38.38 123 LEU A N 1
ATOM 951 C CA . LEU A 1 123 ? 24.646 -13.512 -23.209 1.00 38.38 123 LEU A CA 1
ATOM 952 C C . LEU A 1 123 ? 24.830 -13.702 -24.722 1.00 38.38 123 LEU A C 1
ATOM 954 O O . LEU A 1 123 ? 25.111 -14.804 -25.189 1.00 38.38 123 LEU A O 1
ATOM 958 N N . ARG A 1 124 ? 24.603 -12.642 -25.503 1.00 38.03 124 ARG A N 1
ATOM 959 C CA . ARG A 1 124 ? 25.154 -12.551 -26.857 1.00 38.03 124 ARG A CA 1
ATOM 960 C C . ARG A 1 124 ? 26.622 -12.183 -26.707 1.00 38.03 124 ARG A C 1
ATOM 962 O O . ARG A 1 124 ? 26.933 -11.054 -26.343 1.00 38.03 124 ARG A O 1
ATOM 969 N N . HIS A 1 125 ? 27.503 -13.134 -26.989 1.00 34.78 125 HIS A N 1
ATOM 970 C CA . HIS A 1 125 ? 28.842 -12.803 -27.453 1.00 34.78 125 HIS A CA 1
ATOM 971 C C . HIS A 1 125 ? 28.758 -12.393 -28.930 1.00 34.78 125 HIS A C 1
ATOM 973 O O . HIS A 1 125 ? 28.062 -13.072 -29.691 1.00 34.78 125 HIS A O 1
ATOM 979 N N . PRO A 1 126 ? 29.434 -11.311 -29.349 1.00 44.28 126 PRO A N 1
ATOM 980 C CA . PRO A 1 126 ? 29.721 -11.085 -30.754 1.00 44.28 126 PRO A CA 1
ATOM 981 C C . PRO A 1 126 ? 30.867 -12.019 -31.160 1.00 44.28 126 PRO A C 1
ATOM 983 O O . PRO A 1 126 ? 31.911 -12.039 -30.511 1.00 44.28 126 PRO A O 1
ATOM 986 N N . ALA A 1 127 ? 30.653 -12.812 -32.204 1.00 39.69 127 ALA A N 1
ATOM 987 C CA . ALA A 1 127 ? 31.722 -13.490 -32.920 1.00 39.69 127 ALA A CA 1
ATOM 988 C C . ALA A 1 127 ? 31.767 -12.905 -34.331 1.00 39.69 127 ALA A C 1
ATOM 990 O O . ALA A 1 127 ? 30.721 -12.759 -34.967 1.00 39.69 127 ALA A O 1
ATOM 991 N N . ASP A 1 128 ? 32.982 -12.542 -34.733 1.00 43.94 128 ASP A N 1
ATOM 992 C CA . ASP A 1 128 ? 33.408 -12.128 -36.066 1.00 43.94 128 ASP A CA 1
ATOM 993 C C . ASP A 1 128 ? 32.708 -12.881 -37.200 1.00 43.94 128 ASP A C 1
ATOM 995 O O . ASP A 1 128 ? 32.603 -14.114 -37.170 1.00 43.94 128 ASP A O 1
ATOM 999 N N . GLN A 1 129 ? 32.331 -12.122 -38.230 1.00 40.59 129 GLN A N 1
ATOM 1000 C CA . GLN A 1 129 ? 32.763 -12.335 -39.616 1.00 40.59 129 GLN A CA 1
ATOM 1001 C C . GLN A 1 129 ? 32.435 -11.113 -40.475 1.00 40.59 129 GLN A C 1
ATOM 1003 O O . GLN A 1 129 ? 31.299 -10.599 -40.359 1.00 40.59 129 GLN A O 1
#

Sequence (129 aa):
MQVNSEQHHFAHAAARHYKDAVFLMDAARLPNADHHFGVAVECALKSLLLRFTAVTMDPEKPGGKRSNRPYFKDPKTGKTRYYSHLPWVATDIALLTHGRTASPLTTALGGEPGRRGSVTARLRHPADQ